Protein AF-A0A1T1CYW2-F1 (afdb_monomer_lite)

Sequence (147 aa):
MVIGEESRQITDDERTWSGPFQTAHAWAAGETTDTNPTGTGSATWRGIAEAASTADFQRLTGTANLTIADLSQPRLTAAIHLDKIDGSTAELRWPDISLSNGSFSQGSAGDHHIHGRFHGQDHSEAWGIFHTNAYMGAFGAKRQPQQ

Foldseek 3Di:
DPPPQPWAWEDDPNDIDTDSDDDDDADDDDDFPLAAQADAAKWKWKDKKWKAWNVRRYIWIFMWIWMFGGRHQGFIKIWTWTQDPVRDIDIAIDGRWDDGRQKTWDDDALAWIWIWGFDDPSSQKIWTWTHHVTITIIDITGIDDDD

Organism: NCBI:txid1943582

Structure (mmCIF, N/CA/C/O backbone):
data_AF-A0A1T1CYW2-F1
#
_entry.id   AF-A0A1T1CYW2-F1
#
loop_
_atom_site.group_PDB
_atom_site.id
_atom_site.type_symbol
_atom_site.label_atom_id
_atom_site.label_alt_id
_atom_site.label_comp_id
_atom_site.label_asym_id
_atom_site.label_entity_id
_atom_site.label_seq_id
_atom_site.pdbx_PDB_ins_code
_atom_site.Cartn_x
_atom_site.Cartn_y
_atom_site.Cartn_z
_atom_site.occupancy
_atom_site.B_iso_or_equiv
_atom_site.auth_seq_id
_atom_site.auth_comp_id
_atom_site.auth_asym_id
_atom_site.auth_atom_id
_atom_site.pdbx_PDB_model_num
ATOM 1 N N . MET A 1 1 ? 12.544 -21.879 -32.360 1.00 39.75 1 MET A N 1
ATOM 2 C CA . MET A 1 1 ? 12.516 -20.43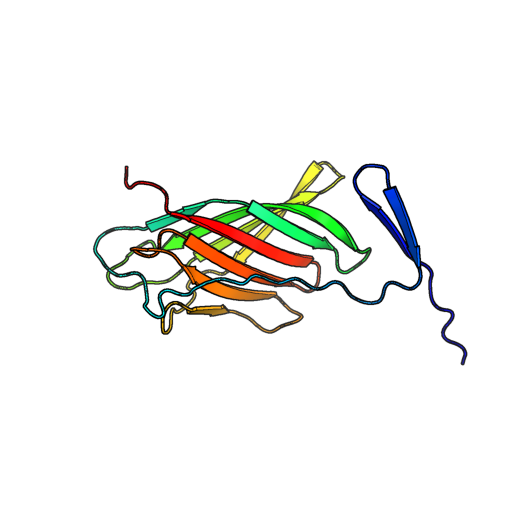0 -32.091 1.00 39.75 1 MET A CA 1
ATOM 3 C C . MET A 1 1 ? 13.210 -20.240 -30.758 1.00 39.75 1 MET A C 1
ATOM 5 O O . MET A 1 1 ? 12.654 -20.640 -29.747 1.00 39.75 1 MET A O 1
ATOM 9 N N . VAL A 1 2 ? 14.473 -19.814 -30.767 1.00 39.53 2 VAL A N 1
ATOM 10 C CA . VAL A 1 2 ? 15.189 -19.502 -29.524 1.00 39.53 2 VAL A CA 1
ATOM 11 C C . VAL A 1 2 ? 14.696 -18.121 -29.124 1.00 39.53 2 VAL A C 1
ATOM 13 O O . VAL A 1 2 ? 14.942 -17.161 -29.849 1.00 39.53 2 VAL A O 1
ATOM 16 N N . ILE A 1 3 ? 13.914 -18.040 -28.052 1.00 51.22 3 ILE A N 1
ATOM 17 C CA . ILE A 1 3 ? 13.604 -16.755 -27.43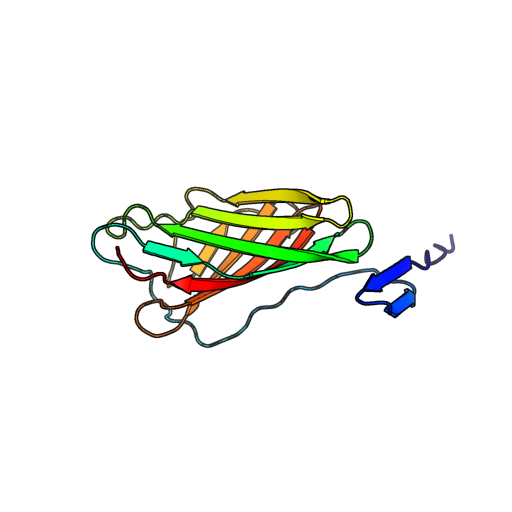2 1.00 51.22 3 ILE A CA 1
ATOM 18 C C . ILE A 1 3 ? 14.940 -16.307 -26.846 1.00 51.22 3 ILE A C 1
ATOM 20 O O . ILE A 1 3 ? 15.419 -16.913 -25.891 1.00 51.22 3 ILE A O 1
ATOM 24 N N . GLY A 1 4 ? 15.615 -15.365 -27.504 1.00 52.03 4 GLY A N 1
ATOM 25 C CA . GLY A 1 4 ? 16.805 -14.754 -26.928 1.00 52.03 4 GLY A CA 1
ATOM 26 C C . GLY A 1 4 ? 16.383 -14.127 -25.609 1.00 52.03 4 GLY A C 1
ATOM 27 O O . GLY A 1 4 ? 15.466 -13.310 -25.598 1.00 52.03 4 GLY A O 1
ATOM 28 N N . GLU A 1 5 ? 16.972 -14.566 -24.501 1.00 58.78 5 GLU A N 1
ATOM 29 C CA . GLU A 1 5 ? 16.722 -13.939 -23.212 1.00 58.78 5 GLU A CA 1
ATOM 30 C C . GLU A 1 5 ? 17.210 -12.490 -23.299 1.00 58.78 5 GLU A C 1
ATOM 32 O O . GLU A 1 5 ? 18.412 -12.230 -23.367 1.00 58.78 5 GLU A O 1
ATOM 37 N N . GLU A 1 6 ? 16.277 -11.540 -23.370 1.00 66.62 6 GLU A N 1
ATOM 38 C CA . GLU A 1 6 ? 16.619 -10.124 -23.322 1.00 66.62 6 GLU A CA 1
ATOM 39 C C . GLU A 1 6 ? 17.215 -9.830 -21.944 1.00 66.62 6 GLU A C 1
ATOM 41 O O . GLU A 1 6 ? 16.527 -9.835 -20.922 1.00 66.62 6 GLU A O 1
ATOM 46 N N . SER A 1 7 ? 18.530 -9.616 -21.916 1.00 73.00 7 SER A N 1
ATOM 47 C CA . SER A 1 7 ? 19.227 -9.155 -20.723 1.00 73.00 7 SER A CA 1
ATOM 48 C C . SER A 1 7 ? 18.712 -7.765 -20.364 1.00 73.00 7 SER A C 1
ATOM 50 O O . SER A 1 7 ? 18.838 -6.828 -21.150 1.00 73.00 7 SER A O 1
ATOM 52 N N . ARG A 1 8 ? 18.172 -7.621 -19.156 1.00 77.69 8 ARG A N 1
ATOM 53 C CA . ARG A 1 8 ? 17.708 -6.346 -18.603 1.00 77.69 8 ARG A CA 1
ATOM 54 C C . ARG A 1 8 ? 18.767 -5.773 -17.678 1.00 77.69 8 ARG A C 1
ATOM 56 O O . ARG A 1 8 ? 19.471 -6.528 -17.007 1.00 77.69 8 ARG A O 1
ATOM 63 N N . GLN A 1 9 ? 18.863 -4.449 -17.641 1.00 80.94 9 GLN A N 1
ATOM 64 C CA . GLN A 1 9 ? 19.698 -3.736 -16.682 1.00 80.94 9 GLN A CA 1
ATOM 65 C C . GLN A 1 9 ? 18.809 -3.047 -15.656 1.00 80.94 9 GLN A C 1
ATOM 67 O O . GLN A 1 9 ? 17.934 -2.271 -16.021 1.00 80.94 9 GLN A O 1
ATOM 72 N N . ILE A 1 10 ? 19.048 -3.341 -14.384 1.00 79.94 10 ILE A N 1
ATOM 73 C CA . ILE A 1 10 ? 18.390 -2.688 -13.254 1.00 79.94 10 ILE A CA 1
ATOM 74 C C . ILE A 1 10 ? 19.472 -1.896 -12.540 1.00 79.94 10 ILE A C 1
ATOM 76 O O . ILE A 1 10 ? 20.490 -2.484 -12.180 1.00 79.94 10 ILE A O 1
ATOM 80 N N . THR A 1 11 ? 19.265 -0.599 -12.337 1.00 77.81 11 THR A N 1
ATOM 81 C CA . THR A 1 11 ? 20.172 0.244 -11.551 1.00 77.81 11 THR A CA 1
ATOM 82 C C . THR A 1 11 ? 19.437 0.744 -10.314 1.00 77.81 11 THR A C 1
ATOM 84 O O . THR A 1 11 ? 18.386 1.366 -10.447 1.00 77.81 11 THR A O 1
ATOM 87 N N . ASP A 1 12 ? 19.991 0.479 -9.133 1.00 76.50 12 ASP A N 1
ATOM 88 C CA . ASP A 1 12 ? 19.526 0.999 -7.839 1.00 76.50 12 ASP A CA 1
ATOM 89 C C . ASP A 1 12 ? 20.748 1.404 -7.008 1.00 76.50 12 ASP A C 1
ATOM 91 O O . ASP A 1 12 ? 21.719 0.647 -6.987 1.00 76.50 12 ASP A O 1
ATOM 95 N N . ASP A 1 13 ? 20.725 2.581 -6.375 1.00 75.25 13 ASP A N 1
ATOM 96 C CA . ASP A 1 13 ? 21.831 3.139 -5.569 1.00 75.25 13 ASP A CA 1
ATOM 97 C C . ASP A 1 13 ? 23.234 2.823 -6.137 1.00 75.25 13 ASP A C 1
ATOM 99 O O . ASP A 1 13 ? 24.064 2.160 -5.515 1.00 75.25 13 ASP A O 1
ATOM 103 N N . GLU A 1 14 ? 23.483 3.266 -7.377 1.00 78.75 14 GLU A N 1
ATOM 104 C CA . GLU A 1 14 ? 24.758 3.114 -8.112 1.00 78.75 14 GLU A CA 1
ATOM 105 C C . GLU A 1 14 ? 25.155 1.674 -8.486 1.00 78.75 14 GLU A C 1
ATOM 107 O O . GLU A 1 14 ? 26.181 1.451 -9.135 1.00 78.75 14 GLU A O 1
ATOM 112 N N . ARG A 1 15 ? 24.337 0.676 -8.144 1.00 81.12 15 ARG A N 1
ATOM 113 C CA . ARG A 1 15 ? 24.572 -0.722 -8.494 1.00 81.12 15 ARG A CA 1
ATOM 114 C C . ARG A 1 15 ? 23.725 -1.129 -9.687 1.00 81.12 15 ARG A C 1
ATOM 116 O O . ARG A 1 15 ? 22.502 -1.121 -9.624 1.00 81.12 15 ARG A O 1
ATOM 123 N N . THR A 1 16 ? 24.387 -1.563 -10.757 1.00 83.25 16 THR A N 1
ATOM 124 C CA . THR A 1 16 ? 23.716 -2.160 -11.916 1.00 83.25 16 THR A CA 1
ATOM 125 C C . THR A 1 16 ? 23.773 -3.681 -11.842 1.00 83.25 16 THR A C 1
ATOM 127 O O . THR A 1 16 ? 24.853 -4.274 -11.802 1.00 83.25 16 THR A O 1
ATOM 130 N N . TRP A 1 17 ? 22.613 -4.328 -11.880 1.00 81.38 17 TRP A N 1
ATOM 131 C CA . TRP A 1 17 ? 22.503 -5.756 -12.162 1.00 81.38 17 TRP A CA 1
ATOM 132 C C . TRP A 1 17 ? 22.125 -5.959 -13.623 1.00 81.38 17 TRP A C 1
ATOM 134 O O . TRP A 1 17 ? 21.298 -5.234 -14.166 1.00 81.38 17 TRP A O 1
ATOM 144 N N . SER A 1 18 ? 22.733 -6.952 -14.267 1.00 82.38 18 SER A N 1
ATOM 145 C CA . SER A 1 18 ? 22.402 -7.360 -15.634 1.00 82.38 18 SER A CA 1
ATOM 146 C C . SER A 1 18 ? 22.047 -8.838 -15.639 1.00 82.38 18 SER A C 1
ATOM 148 O O . SER A 1 18 ? 22.794 -9.648 -15.090 1.00 82.38 18 SER A O 1
ATOM 1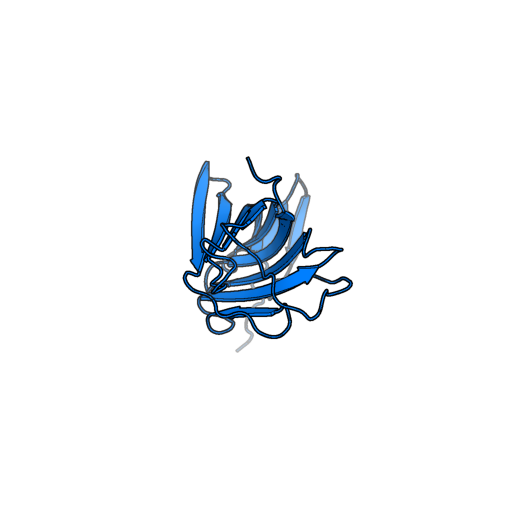50 N N . GLY A 1 19 ? 20.912 -9.192 -16.230 1.00 80.50 19 GLY A N 1
ATOM 151 C CA . GLY A 1 19 ? 20.482 -10.583 -16.307 1.00 80.50 19 GLY A CA 1
ATOM 152 C C . GLY A 1 19 ? 19.102 -10.758 -16.935 1.00 80.50 19 GLY A C 1
ATOM 153 O O . GLY A 1 19 ? 18.416 -9.772 -17.219 1.00 80.50 19 GLY A O 1
ATOM 154 N N . PRO A 1 20 ? 18.678 -12.013 -17.154 1.00 80.75 20 PRO A N 1
ATOM 155 C CA . PRO A 1 20 ? 17.362 -12.339 -17.688 1.00 80.75 20 PRO A CA 1
ATOM 156 C C . PRO A 1 20 ? 16.301 -12.222 -16.583 1.00 80.75 20 PRO A C 1
ATOM 158 O O . PRO A 1 20 ? 15.709 -13.209 -16.155 1.00 80.75 20 PRO A O 1
ATOM 161 N N . PHE A 1 21 ? 16.092 -11.016 -16.052 1.00 81.31 21 PHE A N 1
ATOM 162 C CA . PHE A 1 21 ? 15.061 -10.789 -15.041 1.00 81.31 21 PHE A CA 1
ATOM 163 C C . PHE A 1 21 ? 13.678 -10.963 -15.672 1.00 81.31 21 PHE A C 1
ATOM 165 O O . PHE A 1 21 ? 13.353 -10.314 -16.664 1.00 81.31 21 PHE A O 1
ATOM 172 N N . GLN A 1 22 ? 12.872 -11.856 -15.101 1.00 79.94 22 GLN A N 1
ATOM 173 C CA . GLN A 1 22 ? 11.546 -12.203 -15.629 1.00 79.94 22 GLN A CA 1
ATOM 174 C C . GLN A 1 22 ? 10.409 -11.796 -14.694 1.00 79.94 22 GLN A C 1
ATOM 176 O O . GLN A 1 22 ? 9.254 -11.777 -15.107 1.00 79.94 22 GLN A O 1
ATOM 181 N N . THR A 1 23 ? 10.716 -11.494 -13.434 1.00 80.69 23 THR A N 1
ATOM 182 C CA . THR A 1 23 ? 9.703 -11.283 -12.406 1.00 80.69 23 THR A CA 1
ATOM 183 C C . THR A 1 23 ? 10.233 -10.386 -11.294 1.00 80.69 23 THR A C 1
ATOM 185 O O . THR A 1 23 ? 11.414 -10.433 -10.949 1.00 80.69 23 THR A O 1
ATOM 188 N N . ALA A 1 24 ? 9.333 -9.597 -10.719 1.00 84.25 24 ALA A N 1
ATOM 189 C CA . ALA A 1 24 ? 9.508 -8.983 -9.413 1.00 84.25 24 ALA A CA 1
ATOM 190 C C . ALA A 1 24 ? 8.578 -9.702 -8.429 1.00 84.25 24 ALA A C 1
ATOM 192 O O . ALA A 1 24 ? 7.607 -10.334 -8.832 1.00 84.25 24 ALA A O 1
ATOM 193 N N . HIS A 1 25 ? 8.862 -9.632 -7.135 1.00 88.00 25 HIS A N 1
ATOM 194 C CA . HIS A 1 25 ? 7.973 -10.179 -6.115 1.00 88.00 25 HIS A CA 1
ATOM 195 C C . HIS A 1 25 ? 7.945 -9.240 -4.919 1.00 88.00 25 HIS A C 1
ATOM 197 O O . HIS A 1 25 ? 8.989 -8.780 -4.462 1.00 88.00 25 HIS A O 1
ATOM 203 N N . ALA A 1 26 ? 6.746 -8.984 -4.407 1.00 93.06 26 ALA A N 1
ATOM 204 C CA . ALA A 1 26 ? 6.534 -8.239 -3.179 1.00 93.06 26 ALA A CA 1
ATOM 205 C C . ALA A 1 26 ? 6.055 -9.184 -2.077 1.00 93.06 26 ALA A C 1
ATOM 207 O O . ALA A 1 26 ? 5.308 -10.130 -2.335 1.00 93.06 26 ALA A O 1
ATOM 208 N N . TRP A 1 27 ? 6.468 -8.912 -0.844 1.00 93.00 27 TRP A N 1
ATOM 209 C CA . TRP A 1 27 ? 6.016 -9.649 0.327 1.00 93.00 27 TRP A CA 1
ATOM 210 C C . TRP A 1 27 ? 5.904 -8.711 1.528 1.00 93.00 27 TRP A C 1
ATOM 212 O O . TRP A 1 27 ? 6.668 -7.759 1.668 1.00 93.00 27 TRP A O 1
ATOM 222 N N . ALA A 1 28 ? 4.938 -9.002 2.390 1.00 93.12 28 ALA A N 1
ATOM 223 C CA . ALA A 1 28 ? 4.768 -8.389 3.698 1.00 93.12 28 ALA A CA 1
ATOM 224 C C . ALA A 1 28 ? 4.338 -9.500 4.662 1.00 93.12 28 ALA A C 1
ATOM 226 O O . ALA A 1 28 ? 3.497 -10.329 4.311 1.00 93.12 28 ALA A O 1
ATOM 227 N N . ALA A 1 29 ? 4.937 -9.556 5.849 1.00 89.69 29 ALA A N 1
ATOM 228 C CA . ALA A 1 29 ? 4.681 -10.613 6.821 1.00 89.69 29 ALA A CA 1
ATOM 229 C C . ALA A 1 29 ? 4.768 -10.076 8.252 1.00 89.69 29 ALA A C 1
ATOM 231 O O . ALA A 1 29 ? 5.526 -9.151 8.530 1.00 89.69 29 ALA A O 1
ATOM 232 N N . GLY A 1 30 ? 4.000 -10.683 9.155 1.00 87.81 30 GLY A N 1
ATOM 233 C CA . GLY A 1 30 ? 3.958 -10.332 10.570 1.00 87.81 30 GLY A CA 1
ATOM 234 C C . GLY A 1 30 ? 2.714 -10.890 11.256 1.00 87.81 30 GLY A C 1
ATOM 235 O O . GLY A 1 30 ? 1.880 -11.535 10.618 1.00 87.81 30 GLY A O 1
ATOM 236 N N . GLU A 1 31 ? 2.589 -10.632 12.555 1.00 91.12 31 GLU A N 1
ATOM 237 C CA . GLU A 1 31 ? 1.449 -11.078 13.363 1.00 91.12 31 GLU A CA 1
ATOM 238 C C . GLU A 1 31 ? 0.212 -10.217 13.090 1.00 91.12 31 GLU A C 1
ATOM 240 O O . GLU A 1 31 ? 0.281 -8.986 13.103 1.00 91.12 31 GLU A O 1
ATOM 245 N N . THR A 1 32 ? -0.922 -10.854 12.807 1.00 93.06 32 THR A N 1
ATOM 246 C CA . THR A 1 32 ? -2.176 -10.189 12.432 1.00 93.06 32 THR A CA 1
ATOM 247 C C . THR A 1 32 ? -3.089 -10.008 13.639 1.00 93.06 32 THR A C 1
ATOM 249 O O . THR A 1 32 ? -3.053 -10.789 14.584 1.00 93.06 32 THR A O 1
ATOM 252 N N . THR A 1 33 ? -3.958 -8.994 13.604 1.00 93.56 33 THR A N 1
ATOM 253 C CA . THR A 1 33 ? -4.979 -8.804 14.655 1.00 93.56 33 THR A CA 1
ATOM 254 C C . THR A 1 33 ? -6.211 -9.695 14.488 1.00 93.56 33 THR A C 1
ATOM 256 O O . THR A 1 33 ? -7.039 -9.763 15.395 1.00 93.56 33 THR A O 1
ATOM 259 N N . ASP A 1 34 ? -6.387 -10.293 13.304 1.00 94.12 34 ASP A N 1
ATOM 260 C CA . ASP A 1 34 ? -7.526 -11.128 12.880 1.00 94.12 34 ASP A CA 1
ATOM 261 C C . ASP A 1 34 ? -8.927 -10.531 13.112 1.00 94.12 34 ASP A C 1
ATOM 263 O O . ASP A 1 34 ? -9.949 -11.207 13.007 1.00 94.12 34 ASP A O 1
ATOM 267 N N . THR A 1 35 ? -8.995 -9.224 13.352 1.00 97.06 35 THR A N 1
ATOM 268 C CA . THR A 1 35 ? -10.219 -8.478 13.647 1.00 97.06 35 THR A CA 1
ATOM 269 C C . THR A 1 35 ? -10.232 -7.179 12.856 1.00 97.06 35 THR A C 1
ATOM 271 O O . THR A 1 35 ? -9.184 -6.600 12.573 1.00 97.06 35 THR A O 1
ATOM 274 N N . ASN A 1 36 ? -11.417 -6.699 12.481 1.00 97.69 36 ASN A N 1
ATOM 275 C CA . ASN A 1 36 ? -11.542 -5.406 11.810 1.00 97.69 36 ASN A CA 1
ATOM 276 C C . ASN A 1 36 ? -11.365 -4.261 12.829 1.00 97.69 36 ASN A C 1
ATOM 278 O O . ASN A 1 36 ? -11.850 -4.391 13.956 1.00 97.69 36 ASN A O 1
ATOM 282 N N . PRO A 1 37 ? -10.752 -3.126 12.445 1.00 96.50 37 PRO A N 1
ATOM 283 C CA . PRO A 1 37 ? -10.843 -1.900 13.227 1.00 96.50 37 PRO A CA 1
ATOM 284 C C . PRO A 1 37 ? -12.314 -1.497 13.391 1.00 96.50 37 PRO A C 1
ATOM 286 O O . PRO A 1 37 ? -13.062 -1.459 12.414 1.00 96.50 37 PRO A O 1
ATOM 289 N N . THR A 1 38 ? -12.724 -1.201 14.622 1.00 95.25 38 THR A N 1
ATOM 290 C CA . THR A 1 38 ? -14.073 -0.724 14.964 1.00 95.25 38 THR A CA 1
ATOM 291 C C . THR A 1 38 ? -13.977 0.432 15.959 1.00 95.25 38 THR A C 1
ATOM 293 O O . THR A 1 38 ? -12.922 0.651 16.558 1.00 95.25 38 THR A O 1
ATOM 296 N N . GLY A 1 39 ? -15.048 1.210 16.114 1.00 93.19 39 GLY A N 1
ATOM 297 C CA . GLY A 1 39 ? -15.082 2.358 17.023 1.00 93.19 39 GLY A CA 1
ATOM 298 C C . GLY A 1 39 ? -15.954 3.495 16.501 1.00 93.19 39 GLY A C 1
ATOM 299 O O . GLY A 1 39 ? -16.846 3.280 15.684 1.00 93.19 39 GLY A O 1
ATOM 300 N N . THR A 1 40 ? -15.688 4.712 16.970 1.00 93.12 40 THR A N 1
ATOM 301 C CA . THR A 1 40 ? -16.341 5.945 16.510 1.00 93.12 40 THR A CA 1
ATOM 302 C C . THR A 1 40 ? -15.340 6.861 15.804 1.00 93.12 40 THR A C 1
ATOM 304 O O . THR A 1 40 ? -14.143 6.844 16.095 1.00 93.12 40 THR A O 1
ATOM 307 N N . GLY A 1 41 ? -15.830 7.675 14.866 1.00 95.44 41 GLY A N 1
ATOM 308 C CA . GLY A 1 41 ? -15.000 8.604 14.097 1.00 95.44 41 GLY A CA 1
ATOM 309 C C . GLY A 1 41 ? -14.175 7.911 13.011 1.00 95.44 41 GLY A C 1
ATOM 310 O O . GLY A 1 41 ? -14.565 6.866 12.495 1.00 95.44 41 GLY A O 1
ATOM 311 N N . SER A 1 42 ? -13.036 8.507 12.661 1.00 97.06 42 SER A N 1
ATOM 312 C CA . SER A 1 42 ? -12.156 8.035 11.591 1.00 97.06 42 SER A CA 1
ATOM 313 C C . SER A 1 42 ? -10.821 7.505 12.122 1.00 97.06 42 SER A C 1
ATOM 315 O O . SER A 1 42 ? -10.397 7.803 13.244 1.00 97.06 42 SER A O 1
ATOM 317 N N . ALA A 1 43 ? -10.136 6.721 11.292 1.00 97.75 43 ALA A N 1
ATOM 318 C CA . ALA A 1 43 ? -8.760 6.289 11.508 1.00 97.75 43 ALA A CA 1
ATOM 319 C C . ALA A 1 43 ? -7.945 6.452 10.225 1.00 97.75 43 ALA A C 1
ATOM 321 O O . ALA A 1 43 ? -8.437 6.205 9.125 1.00 97.75 43 ALA A O 1
ATOM 322 N N . THR A 1 44 ? -6.685 6.857 10.372 1.00 98.31 44 THR A N 1
ATOM 323 C CA . THR A 1 44 ? -5.733 6.951 9.263 1.00 98.31 44 THR A CA 1
ATOM 324 C C . THR A 1 44 ? -4.428 6.273 9.645 1.00 98.31 44 THR A C 1
ATOM 326 O O . THR A 1 44 ? -3.934 6.471 10.753 1.00 98.31 44 THR A O 1
ATOM 329 N N . TRP A 1 45 ? -3.848 5.521 8.716 1.00 98.62 45 TRP A N 1
ATOM 330 C CA . TRP A 1 45 ? -2.494 4.997 8.789 1.00 98.62 45 TRP A CA 1
ATOM 331 C C . TRP A 1 45 ? -1.643 5.654 7.708 1.00 98.62 45 TRP A C 1
ATOM 333 O O . TRP A 1 45 ? -2.097 5.825 6.576 1.00 98.62 45 TRP A O 1
ATOM 343 N N . ARG A 1 46 ? -0.407 6.014 8.061 1.00 98.69 46 ARG A N 1
ATOM 344 C CA . ARG A 1 46 ? 0.580 6.576 7.134 1.00 98.69 46 ARG A CA 1
ATOM 345 C C . ARG A 1 46 ? 1.900 5.838 7.244 1.00 98.69 46 ARG A C 1
ATOM 347 O O . ARG A 1 46 ? 2.309 5.461 8.343 1.00 98.69 46 ARG A O 1
ATOM 354 N N . GLY A 1 47 ? 2.569 5.651 6.119 1.00 98.38 47 GLY A N 1
ATOM 355 C CA . GLY A 1 47 ? 3.912 5.094 6.090 1.00 98.38 47 GLY A CA 1
ATOM 356 C C . GLY A 1 47 ? 4.476 5.027 4.685 1.00 98.38 47 GLY A C 1
ATOM 357 O O . GLY A 1 47 ? 4.217 5.916 3.874 1.00 98.38 47 GLY A O 1
ATOM 358 N N . ILE A 1 48 ? 5.261 3.988 4.427 1.00 98.19 48 ILE A N 1
ATOM 359 C CA . ILE A 1 48 ? 6.076 3.850 3.223 1.00 98.19 48 ILE A CA 1
ATOM 360 C C . ILE A 1 48 ? 5.499 2.811 2.267 1.00 98.19 48 ILE A C 1
ATOM 362 O O . ILE A 1 48 ? 4.813 1.871 2.679 1.00 98.19 48 ILE A O 1
ATOM 366 N N . ALA A 1 49 ? 5.829 2.972 0.993 1.00 98.50 49 ALA A N 1
ATOM 367 C CA . ALA A 1 49 ? 5.654 1.970 -0.041 1.00 98.50 49 ALA A CA 1
ATOM 368 C C . ALA A 1 49 ? 6.976 1.779 -0.791 1.00 98.50 49 ALA A C 1
ATOM 370 O O . ALA A 1 49 ? 7.692 2.746 -1.047 1.00 98.50 49 ALA A O 1
ATOM 371 N N . GLU A 1 50 ? 7.276 0.538 -1.158 1.00 97.25 50 GLU A N 1
ATOM 372 C CA . GLU A 1 50 ? 8.373 0.191 -2.060 1.00 97.25 50 GLU A CA 1
ATOM 373 C C . GLU A 1 50 ? 7.836 -0.685 -3.184 1.00 97.25 50 GLU A C 1
ATOM 375 O O . GLU A 1 50 ? 7.022 -1.579 -2.951 1.00 97.25 50 GLU A O 1
ATOM 380 N N . ALA A 1 51 ? 8.285 -0.433 -4.408 1.00 96.00 51 ALA A N 1
ATOM 381 C CA . ALA A 1 51 ? 7.799 -1.122 -5.590 1.00 96.00 51 ALA A CA 1
ATOM 382 C C . ALA A 1 51 ? 8.887 -1.319 -6.638 1.00 96.00 51 ALA A C 1
ATOM 384 O O . ALA A 1 51 ? 9.921 -0.657 -6.624 1.00 96.00 51 ALA A O 1
ATOM 385 N N . ALA A 1 52 ? 8.595 -2.195 -7.588 1.00 93.44 52 ALA A N 1
ATOM 386 C CA . ALA A 1 52 ? 9.267 -2.266 -8.869 1.00 93.44 52 ALA A CA 1
ATOM 387 C C . ALA A 1 52 ? 8.265 -1.959 -9.989 1.00 93.44 52 ALA A C 1
ATOM 389 O O . ALA A 1 52 ? 7.116 -2.410 -9.949 1.00 93.44 52 ALA A O 1
ATOM 390 N N . SER A 1 53 ? 8.711 -1.219 -11.001 1.00 91.69 53 SER A N 1
ATOM 391 C CA . SER A 1 53 ? 8.023 -1.126 -12.288 1.00 91.69 53 SER A CA 1
ATOM 392 C C . SER A 1 53 ? 8.037 -2.493 -12.973 1.00 91.69 53 SER A C 1
ATOM 394 O O . SER A 1 53 ? 9.060 -3.170 -13.017 1.00 91.69 53 SER A O 1
ATOM 396 N N . THR A 1 54 ? 6.908 -2.933 -13.516 1.00 88.75 54 THR A N 1
ATOM 397 C CA . THR A 1 54 ? 6.810 -4.226 -14.216 1.00 88.75 54 THR A CA 1
ATOM 398 C C . THR A 1 54 ? 7.467 -4.193 -15.597 1.00 88.75 54 THR A C 1
ATOM 400 O O . THR A 1 54 ? 7.816 -5.241 -16.140 1.00 88.75 54 THR A O 1
ATOM 403 N N . ALA A 1 55 ? 7.644 -2.999 -16.174 1.00 87.19 55 ALA A N 1
ATOM 404 C CA . ALA A 1 55 ? 8.171 -2.824 -17.523 1.00 87.19 55 ALA A CA 1
ATOM 405 C C . ALA A 1 55 ? 9.692 -2.991 -17.583 1.00 87.19 55 ALA A C 1
ATOM 407 O O . ALA A 1 55 ? 10.204 -3.564 -18.544 1.00 87.19 55 ALA A O 1
ATOM 408 N N . ASP A 1 56 ? 10.405 -2.507 -16.568 1.00 85.62 56 ASP A N 1
ATOM 409 C CA . ASP A 1 56 ? 11.868 -2.393 -16.541 1.00 85.62 56 ASP A CA 1
ATOM 410 C C . ASP A 1 56 ? 12.494 -2.751 -15.182 1.00 85.62 56 ASP A C 1
ATOM 412 O O . ASP A 1 56 ? 13.716 -2.734 -15.055 1.00 85.62 56 ASP A O 1
ATOM 416 N N . PHE A 1 57 ? 11.684 -3.130 -14.188 1.00 87.88 57 PHE A N 1
ATOM 417 C CA . PHE A 1 57 ? 12.116 -3.449 -12.822 1.00 87.88 57 PHE A CA 1
ATOM 418 C C . PHE A 1 57 ? 12.830 -2.304 -12.104 1.00 87.88 57 PHE A C 1
ATOM 420 O O . PHE A 1 57 ? 13.537 -2.531 -11.121 1.00 87.88 57 PHE A O 1
ATOM 427 N N . GLN A 1 58 ? 12.610 -1.067 -12.550 1.00 87.56 58 GLN A N 1
ATOM 428 C CA . GLN A 1 58 ? 13.056 0.109 -11.825 1.00 87.56 58 GLN A CA 1
ATOM 429 C C . GLN A 1 58 ? 12.438 0.113 -10.423 1.00 87.56 58 GLN A C 1
ATOM 431 O O . GLN A 1 58 ? 11.219 -0.008 -10.287 1.00 87.56 58 GLN A O 1
ATOM 436 N N . ARG A 1 59 ? 13.269 0.274 -9.389 1.00 90.62 59 ARG A N 1
ATOM 437 C CA . ARG A 1 59 ? 12.805 0.439 -8.009 1.00 90.62 59 ARG A CA 1
ATOM 438 C C . ARG A 1 59 ? 12.172 1.818 -7.826 1.00 90.62 59 ARG A C 1
ATOM 440 O O . ARG A 1 59 ? 12.699 2.819 -8.306 1.00 90.62 59 ARG A O 1
ATOM 447 N N . LEU A 1 60 ? 11.053 1.859 -7.112 1.00 94.19 60 LEU A N 1
ATOM 448 C CA . LEU A 1 60 ? 10.364 3.074 -6.696 1.00 94.19 60 LEU A CA 1
ATOM 449 C C . LEU A 1 60 ? 10.120 3.025 -5.192 1.00 94.19 60 LEU A C 1
ATOM 451 O O . LEU A 1 60 ? 9.818 1.969 -4.631 1.00 94.19 60 LEU A O 1
ATOM 455 N N . THR A 1 61 ? 10.201 4.181 -4.552 1.00 96.38 61 THR A N 1
ATOM 456 C CA . THR A 1 61 ? 9.812 4.380 -3.156 1.00 96.38 61 THR A CA 1
ATOM 457 C C . THR A 1 61 ? 8.684 5.396 -3.097 1.00 96.38 61 THR A C 1
ATOM 459 O O . THR A 1 61 ? 8.409 6.099 -4.068 1.00 96.38 61 THR A O 1
ATOM 462 N N . GLY A 1 62 ? 7.977 5.456 -1.978 1.00 97.69 62 GLY A N 1
ATOM 463 C CA . GLY A 1 62 ? 6.983 6.493 -1.773 1.00 97.69 62 GLY A CA 1
ATOM 464 C C . GLY A 1 62 ? 6.153 6.275 -0.522 1.00 97.69 62 GLY A C 1
ATOM 465 O O . GLY A 1 62 ? 6.634 5.723 0.470 1.00 97.69 62 GLY A O 1
ATOM 466 N N . THR A 1 63 ? 4.902 6.730 -0.545 1.00 98.56 63 THR A N 1
ATOM 467 C CA . THR A 1 63 ? 4.044 6.780 0.645 1.00 98.56 63 THR A CA 1
ATOM 468 C C . THR A 1 63 ? 2.817 5.891 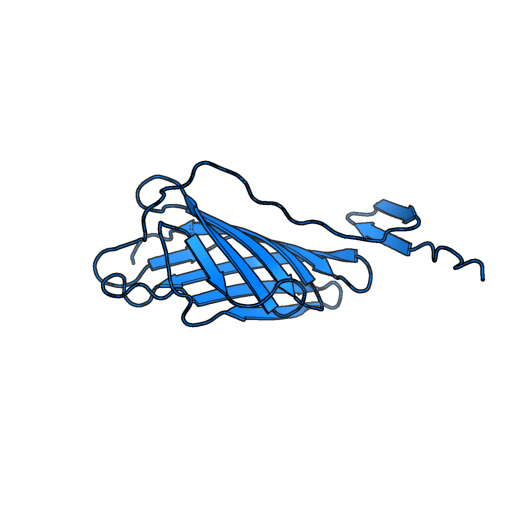0.526 1.00 98.56 63 THR A C 1
ATOM 470 O O . THR A 1 63 ? 2.247 5.716 -0.549 1.00 98.56 63 THR A O 1
ATOM 473 N N . ALA A 1 64 ? 2.383 5.372 1.671 1.00 98.75 64 ALA A N 1
ATOM 474 C CA . ALA A 1 64 ? 1.135 4.644 1.824 1.00 98.75 64 ALA A CA 1
ATOM 475 C C . ALA A 1 64 ? 0.210 5.384 2.790 1.00 98.75 64 ALA A C 1
ATOM 477 O O . ALA A 1 64 ? 0.596 5.687 3.921 1.00 98.75 64 ALA A O 1
ATOM 478 N N . ASN A 1 65 ? -1.015 5.656 2.346 1.00 98.69 65 ASN A N 1
ATOM 479 C CA . ASN A 1 65 ? -2.062 6.303 3.124 1.00 98.69 65 ASN A CA 1
ATOM 480 C C . ASN A 1 65 ? -3.310 5.422 3.122 1.00 98.69 65 ASN A C 1
ATOM 482 O O . ASN A 1 65 ? -3.910 5.169 2.079 1.00 98.69 65 ASN A O 1
ATOM 486 N N . LEU A 1 66 ? -3.697 4.947 4.299 1.00 98.75 66 LEU A N 1
ATOM 487 C CA . LEU A 1 66 ? -4.871 4.108 4.499 1.00 98.75 66 LEU A CA 1
ATOM 488 C C . LEU A 1 66 ? -5.842 4.861 5.399 1.00 98.75 66 LEU A C 1
ATOM 490 O O . LEU A 1 66 ? -5.445 5.334 6.460 1.00 98.75 66 LEU A O 1
ATOM 494 N N . THR A 1 67 ? -7.106 4.968 5.010 1.00 98.56 67 THR A N 1
ATOM 495 C CA . THR A 1 67 ? -8.101 5.739 5.763 1.00 98.56 67 THR A CA 1
ATOM 496 C C . THR A 1 67 ? -9.416 4.990 5.861 1.00 98.56 67 THR A C 1
ATOM 498 O O . THR A 1 67 ? -9.947 4.511 4.863 1.00 98.56 67 THR A O 1
ATOM 501 N N . ILE A 1 68 ? -9.970 4.948 7.069 1.00 98.50 68 ILE A N 1
ATOM 502 C CA . ILE A 1 68 ? -11.357 4.581 7.337 1.00 98.50 68 ILE A CA 1
ATOM 503 C C . ILE A 1 68 ? -12.054 5.846 7.829 1.00 98.50 68 ILE A C 1
ATOM 505 O O . ILE A 1 68 ? -11.693 6.381 8.876 1.00 98.50 68 ILE A O 1
ATOM 509 N N . ALA A 1 69 ? -13.023 6.343 7.061 1.00 97.75 69 ALA A N 1
ATOM 510 C CA . ALA A 1 69 ? -13.737 7.577 7.391 1.00 97.75 69 ALA A CA 1
ATOM 511 C C . ALA A 1 69 ? -14.735 7.397 8.547 1.00 97.75 69 ALA A C 1
ATOM 513 O O . ALA A 1 69 ? -14.946 8.331 9.316 1.00 97.75 69 ALA A O 1
ATOM 514 N N . ASP A 1 70 ? -15.309 6.199 8.676 1.00 97.12 70 ASP A N 1
ATOM 515 C CA . ASP A 1 70 ? -16.268 5.843 9.718 1.00 97.12 70 ASP A CA 1
ATOM 516 C C . ASP A 1 70 ? -15.965 4.439 10.263 1.00 97.12 70 ASP A C 1
ATOM 518 O O . ASP A 1 70 ? -16.174 3.429 9.592 1.00 97.12 70 ASP A O 1
ATOM 522 N N . LEU A 1 71 ? -15.446 4.374 11.488 1.00 97.25 71 LEU A N 1
ATOM 523 C CA . LEU A 1 71 ? -15.129 3.129 12.191 1.00 97.25 71 LEU A CA 1
ATOM 524 C C . LEU A 1 71 ? -16.372 2.351 12.655 1.00 97.25 71 LEU A C 1
ATOM 526 O O . LEU A 1 71 ? -16.238 1.186 13.035 1.00 97.25 71 LEU A O 1
ATOM 530 N N . SER A 1 72 ? -17.568 2.949 12.614 1.00 97.12 72 SER A N 1
ATOM 531 C CA . SER A 1 72 ? -18.821 2.240 12.900 1.00 97.12 72 SER A CA 1
ATOM 532 C C . SER A 1 72 ? -19.290 1.394 11.710 1.00 97.12 72 SER A C 1
ATOM 534 O O . SER A 1 72 ? -19.992 0.398 11.887 1.00 97.12 72 SER A O 1
ATOM 536 N N . GLN A 1 73 ? -18.848 1.751 10.500 1.00 95.62 73 GLN A N 1
ATOM 537 C CA . GLN A 1 73 ? -19.101 1.039 9.248 1.00 95.62 73 GLN A CA 1
ATOM 538 C C . GLN A 1 73 ? -17.816 0.995 8.407 1.00 95.62 73 GLN A C 1
ATOM 540 O O . GLN A 1 73 ? -17.719 1.656 7.369 1.00 95.62 73 GLN A O 1
ATOM 545 N N . PRO A 1 74 ? -16.796 0.236 8.843 1.00 96.75 74 PRO A N 1
ATOM 546 C CA . PRO A 1 74 ? -15.448 0.395 8.326 1.00 96.75 74 PRO A CA 1
ATOM 547 C C . PRO A 1 74 ? -15.346 0.025 6.841 1.00 96.75 74 PRO A C 1
ATOM 549 O O . PRO A 1 74 ? -15.473 -1.136 6.440 1.00 96.75 74 PRO A O 1
ATOM 552 N N . ARG A 1 75 ? -15.064 1.046 6.028 1.00 98.00 75 ARG A N 1
ATOM 553 C CA . ARG A 1 75 ? -14.660 0.955 4.621 1.00 98.00 75 ARG A CA 1
ATOM 554 C C . ARG A 1 75 ? -13.299 1.611 4.469 1.00 98.00 75 ARG A C 1
ATOM 556 O O . ARG A 1 75 ? -13.122 2.766 4.856 1.00 98.00 75 ARG A O 1
ATOM 563 N N . LEU A 1 76 ? -12.339 0.863 3.941 1.00 98.62 76 LEU A N 1
ATOM 564 C CA . LEU A 1 76 ? -10.973 1.340 3.780 1.00 98.62 76 LEU A CA 1
ATOM 565 C C . LEU A 1 76 ? -10.803 2.002 2.410 1.00 98.62 76 LEU A C 1
ATOM 567 O O . LEU A 1 76 ? -11.147 1.430 1.384 1.00 98.62 76 LEU A O 1
ATOM 571 N N . THR A 1 77 ? -10.211 3.189 2.392 1.00 98.75 77 THR A N 1
ATOM 572 C CA . THR A 1 77 ? -9.552 3.741 1.208 1.00 98.75 77 THR A CA 1
ATOM 573 C C . THR A 1 77 ? -8.051 3.552 1.366 1.00 98.75 77 THR A C 1
ATOM 575 O O . THR A 1 77 ? -7.487 4.022 2.351 1.00 98.75 77 THR A O 1
ATOM 578 N N . ALA A 1 78 ? -7.403 2.907 0.400 1.00 98.75 78 ALA A N 1
ATOM 579 C CA . ALA A 1 78 ? -5.948 2.840 0.318 1.00 98.75 78 ALA A CA 1
ATOM 580 C C . ALA A 1 78 ? -5.445 3.703 -0.844 1.00 98.75 78 ALA A C 1
ATOM 582 O O . ALA A 1 78 ? -5.990 3.648 -1.948 1.00 98.75 78 ALA A O 1
ATOM 583 N N . ALA A 1 79 ? -4.411 4.497 -0.591 1.00 98.62 79 ALA A N 1
ATOM 584 C CA . ALA A 1 79 ? -3.715 5.304 -1.578 1.00 98.62 79 ALA A CA 1
ATOM 585 C C . ALA A 1 79 ? -2.205 5.075 -1.458 1.00 98.62 79 ALA A C 1
ATOM 587 O O . ALA A 1 79 ? -1.644 5.184 -0.365 1.00 98.62 79 ALA A O 1
ATOM 588 N N . ILE A 1 80 ? -1.564 4.757 -2.578 1.00 98.69 80 ILE A N 1
ATOM 589 C CA . ILE A 1 80 ? -0.116 4.599 -2.695 1.00 98.69 80 ILE A CA 1
ATOM 590 C C . ILE A 1 80 ? 0.391 5.661 -3.665 1.00 98.69 80 ILE A C 1
ATOM 592 O O . ILE A 1 80 ? -0.118 5.769 -4.780 1.00 98.69 80 ILE A O 1
ATOM 596 N N . HIS A 1 81 ? 1.388 6.429 -3.246 1.00 98.44 81 HIS A N 1
ATOM 597 C CA . HIS A 1 81 ? 2.110 7.360 -4.109 1.00 98.44 81 HIS A CA 1
ATOM 598 C C . HIS A 1 81 ? 3.530 6.839 -4.288 1.00 98.44 81 HIS A C 1
ATOM 600 O O . HIS A 1 81 ? 4.168 6.530 -3.286 1.00 98.44 81 HIS A O 1
ATOM 606 N N . LEU A 1 82 ? 4.003 6.727 -5.527 1.00 98.25 82 LEU A N 1
ATOM 607 C CA . LEU A 1 82 ? 5.353 6.266 -5.858 1.00 98.25 82 LEU A CA 1
ATOM 608 C C . LEU A 1 82 ? 6.116 7.361 -6.593 1.00 98.25 82 LEU A C 1
ATOM 610 O O . LEU A 1 82 ? 5.642 7.859 -7.616 1.00 98.25 82 LEU A O 1
ATOM 614 N N . ASP A 1 83 ? 7.303 7.679 -6.101 1.00 96.31 83 ASP A N 1
ATOM 615 C CA . ASP A 1 83 ? 8.202 8.661 -6.686 1.00 96.31 83 ASP A CA 1
ATOM 616 C C . ASP A 1 83 ? 9.005 8.012 -7.817 1.00 96.31 83 ASP A C 1
ATOM 618 O O . ASP A 1 83 ? 9.631 6.960 -7.650 1.00 96.31 83 ASP A O 1
ATOM 622 N N . LYS A 1 84 ? 8.964 8.626 -9.002 1.00 91.62 84 LYS A N 1
ATOM 623 C CA . LYS A 1 84 ? 9.705 8.170 -10.180 1.00 91.62 84 LYS A CA 1
ATOM 624 C C . LYS A 1 84 ? 11.000 8.956 -10.346 1.00 91.62 84 LYS A C 1
ATOM 626 O O . LYS A 1 84 ? 11.109 10.110 -9.942 1.00 91.62 84 LYS A O 1
ATOM 631 N N . ILE A 1 85 ? 11.963 8.354 -11.046 1.00 85.69 85 ILE A N 1
ATOM 632 C CA . ILE A 1 85 ? 13.252 8.997 -11.371 1.00 85.69 85 ILE A CA 1
ATOM 633 C C . ILE A 1 85 ? 13.077 10.276 -12.207 1.00 85.69 85 ILE A C 1
ATOM 635 O O . ILE A 1 85 ? 13.893 11.187 -12.101 1.00 85.69 85 ILE A O 1
ATOM 639 N N . ASP A 1 86 ? 12.014 10.379 -13.010 1.00 87.94 86 ASP A N 1
ATOM 640 C CA . ASP A 1 86 ? 11.719 11.584 -13.797 1.00 87.94 86 ASP A CA 1
ATOM 641 C C . ASP A 1 86 ? 11.152 12.752 -12.961 1.00 87.94 86 ASP A C 1
ATOM 643 O O . ASP A 1 86 ? 10.863 13.818 -13.506 1.00 87.94 86 ASP A O 1
ATOM 647 N N . GLY A 1 87 ? 10.999 12.566 -11.644 1.00 90.44 87 GLY A N 1
ATOM 648 C CA . GLY A 1 87 ? 10.444 13.548 -10.715 1.00 90.44 87 GLY A CA 1
ATOM 649 C C . GLY A 1 87 ? 8.915 13.582 -10.671 1.00 90.44 87 GLY A C 1
ATOM 650 O O . GLY A 1 87 ? 8.356 14.380 -9.920 1.00 90.44 87 GLY A O 1
ATOM 651 N N . SER A 1 88 ? 8.224 12.746 -11.453 1.00 95.00 88 SER A N 1
ATOM 652 C CA . SER A 1 88 ? 6.771 12.582 -11.362 1.00 95.00 88 SER A CA 1
ATOM 653 C C . SER A 1 88 ? 6.372 11.572 -10.281 1.00 95.00 88 SER A C 1
ATOM 655 O O . SER A 1 88 ? 7.170 10.739 -9.848 1.00 95.00 88 SER A O 1
ATOM 657 N N . THR A 1 89 ? 5.102 11.617 -9.875 1.00 96.25 89 THR A N 1
ATOM 658 C CA . THR A 1 89 ? 4.522 10.677 -8.911 1.00 96.25 89 THR A CA 1
ATOM 659 C C . THR A 1 89 ? 3.461 9.823 -9.600 1.00 96.25 89 THR A C 1
ATOM 661 O O . THR A 1 89 ? 2.594 10.339 -10.307 1.00 96.25 89 THR A O 1
ATOM 664 N N . ALA A 1 90 ? 3.515 8.505 -9.411 1.00 96.94 90 ALA A N 1
ATOM 665 C CA . ALA A 1 90 ? 2.395 7.626 -9.731 1.00 96.94 90 ALA A CA 1
ATOM 666 C C . ALA A 1 90 ? 1.447 7.546 -8.533 1.00 96.94 90 ALA A C 1
ATOM 668 O O . ALA A 1 90 ? 1.868 7.186 -7.436 1.00 96.94 90 ALA A O 1
ATOM 669 N N . GLU A 1 91 ? 0.168 7.836 -8.756 1.00 97.12 91 GLU A N 1
ATOM 670 C CA . GLU A 1 91 ? -0.874 7.742 -7.735 1.00 97.12 91 GLU A CA 1
ATOM 671 C C . GLU A 1 91 ? -1.767 6.527 -7.997 1.00 97.12 91 GLU A C 1
ATOM 673 O O . GLU A 1 91 ? -2.383 6.398 -9.056 1.00 97.12 91 GLU A O 1
ATOM 678 N N . LEU A 1 92 ? -1.848 5.629 -7.019 1.00 98.12 92 LEU A N 1
ATOM 679 C CA . LEU A 1 92 ? -2.677 4.430 -7.061 1.00 98.12 92 LEU A CA 1
ATOM 680 C C . LEU A 1 92 ? -3.710 4.510 -5.943 1.00 98.12 92 LEU A C 1
ATOM 682 O O . LEU A 1 92 ? -3.361 4.793 -4.796 1.00 98.12 92 LEU A O 1
ATOM 686 N N . ARG A 1 93 ? -4.981 4.246 -6.255 1.00 98.12 93 ARG A N 1
ATOM 687 C CA . ARG A 1 93 ? -6.071 4.352 -5.280 1.00 98.12 93 ARG A CA 1
ATOM 688 C C . ARG A 1 93 ? -7.051 3.187 -5.366 1.00 98.12 93 ARG A C 1
ATOM 690 O O . ARG A 1 93 ? -7.438 2.771 -6.457 1.00 98.12 93 ARG A O 1
ATOM 697 N N . TRP A 1 94 ? -7.484 2.729 -4.196 1.00 98.50 94 TRP A N 1
ATOM 698 C CA . TRP A 1 94 ? -8.474 1.675 -3.973 1.00 98.50 94 TRP A CA 1
ATOM 699 C C . TRP A 1 94 ? -9.522 2.175 -2.971 1.00 98.50 94 TRP A C 1
ATOM 701 O O . TRP A 1 94 ? -9.243 2.217 -1.768 1.00 98.50 94 TRP A O 1
ATOM 711 N N . PRO A 1 95 ? -10.682 2.661 -3.445 1.00 98.31 95 PRO A N 1
ATOM 712 C CA . PRO A 1 95 ? -11.740 3.167 -2.581 1.00 98.31 95 PRO A CA 1
ATOM 713 C C . PRO A 1 95 ? -12.676 2.051 -2.095 1.00 98.31 95 PRO A C 1
ATOM 715 O O . PRO A 1 95 ? -12.864 1.036 -2.768 1.00 98.31 95 PRO A O 1
ATOM 718 N N . ASP A 1 96 ? -13.317 2.302 -0.952 1.00 97.81 96 ASP A N 1
ATOM 719 C CA . ASP A 1 96 ? -14.434 1.518 -0.408 1.00 97.81 96 ASP A CA 1
ATOM 720 C C . ASP A 1 96 ? -14.160 0.012 -0.229 1.00 97.81 96 ASP A C 1
ATOM 722 O O . ASP A 1 96 ? -15.047 -0.835 -0.378 1.00 97.81 96 ASP A O 1
ATOM 726 N N . ILE A 1 97 ? -12.927 -0.340 0.143 1.00 98.56 97 ILE A N 1
ATOM 727 C CA . ILE A 1 97 ? -12.516 -1.722 0.375 1.00 98.56 97 ILE A CA 1
ATOM 728 C C . ILE A 1 97 ? -13.266 -2.283 1.588 1.00 98.56 97 ILE A C 1
ATOM 730 O O . ILE A 1 97 ? -13.247 -1.720 2.689 1.00 98.56 97 ILE A O 1
ATOM 734 N N . SER A 1 98 ? -13.915 -3.429 1.386 1.00 98.00 98 SER A N 1
ATOM 735 C CA . SER A 1 98 ? -14.552 -4.184 2.464 1.00 98.00 98 SER A CA 1
ATOM 736 C C . SER A 1 98 ? -13.511 -4.890 3.328 1.00 98.00 98 SER A C 1
ATOM 738 O O . SER A 1 98 ? -12.549 -5.455 2.811 1.00 98.00 98 SER A O 1
ATOM 740 N N . LEU A 1 99 ? -13.739 -4.893 4.642 1.00 98.12 99 LEU A N 1
ATOM 741 C CA . LEU A 1 99 ? -12.876 -5.573 5.602 1.00 98.12 99 LEU A CA 1
ATOM 742 C C . LEU A 1 99 ? -13.473 -6.913 6.032 1.00 98.12 99 LEU A C 1
ATOM 744 O O . LEU A 1 99 ? -14.670 -7.004 6.307 1.00 98.12 99 LEU A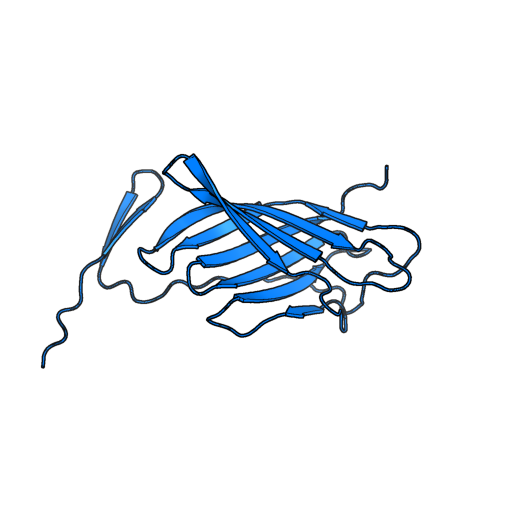 O 1
ATOM 748 N N . SER A 1 100 ? -12.630 -7.933 6.168 1.00 97.25 100 SER A N 1
ATOM 749 C CA . SER A 1 100 ? -13.016 -9.246 6.691 1.00 97.25 100 SER A CA 1
ATOM 750 C C . SER A 1 100 ? -11.901 -9.813 7.563 1.00 97.25 100 SER A C 1
ATOM 752 O O . SER A 1 100 ? -10.804 -10.068 7.070 1.00 97.25 100 SER A O 1
ATOM 754 N N . ASN A 1 101 ? -12.179 -10.033 8.852 1.00 96.12 101 ASN A N 1
ATOM 755 C CA . ASN A 1 101 ? -11.240 -10.606 9.829 1.00 96.12 101 ASN A CA 1
ATOM 756 C C . ASN A 1 101 ? -9.859 -9.918 9.815 1.00 96.12 101 ASN A C 1
ATOM 758 O O . ASN A 1 101 ? -8.810 -10.556 9.683 1.00 96.12 101 ASN A O 1
ATOM 762 N N . GLY A 1 102 ? -9.863 -8.584 9.846 1.00 96.38 102 GLY A N 1
ATOM 763 C CA . GLY A 1 102 ? -8.652 -7.762 9.817 1.00 96.38 102 GLY A CA 1
ATOM 764 C C . GLY A 1 102 ? -7.920 -7.759 8.477 1.00 96.38 102 GLY A C 1
ATOM 765 O O . GLY A 1 102 ? -6.816 -7.231 8.398 1.00 96.38 102 GLY A O 1
ATOM 766 N N . SER A 1 103 ? -8.511 -8.336 7.431 1.00 97.81 103 SER A N 1
ATOM 767 C CA . SER A 1 103 ? -7.967 -8.348 6.073 1.00 97.81 103 SER A CA 1
ATOM 768 C C . SER A 1 103 ? -8.727 -7.387 5.174 1.00 97.81 103 SER A C 1
ATOM 770 O O . SER A 1 103 ? -9.930 -7.181 5.344 1.00 97.81 103 SER A O 1
ATOM 772 N N . PHE A 1 104 ? -8.034 -6.855 4.176 1.00 98.19 104 PHE A N 1
ATOM 773 C CA . PHE A 1 104 ? -8.614 -6.072 3.094 1.00 98.19 104 PHE A CA 1
ATOM 774 C C . PHE A 1 104 ? -8.040 -6.539 1.760 1.00 98.19 104 PHE A C 1
ATOM 776 O O . PHE A 1 104 ? -6.867 -6.900 1.665 1.00 98.19 104 PHE A O 1
ATOM 783 N N . SER A 1 105 ? -8.882 -6.564 0.730 1.00 97.81 105 SER A N 1
ATOM 784 C CA . SER A 1 105 ? -8.488 -6.935 -0.627 1.00 97.81 105 SER A CA 1
ATOM 785 C C . SER A 1 105 ? -9.444 -6.304 -1.632 1.00 97.81 105 SER A C 1
ATOM 787 O O . SER A 1 105 ? -10.654 -6.275 -1.397 1.00 97.81 105 SER A O 1
ATOM 789 N N . GLN A 1 106 ? -8.917 -5.803 -2.745 1.00 98.00 106 GLN A N 1
ATOM 790 C CA . GLN A 1 106 ? -9.712 -5.280 -3.856 1.00 98.00 106 GLN A CA 1
ATOM 791 C C . GLN A 1 106 ? -8.954 -5.453 -5.170 1.00 98.00 106 GLN A C 1
ATOM 793 O O . GLN A 1 106 ? -7.749 -5.224 -5.218 1.00 98.00 106 GLN A O 1
ATOM 798 N N . GLY A 1 107 ? -9.671 -5.811 -6.236 1.00 95.81 107 GLY A N 1
ATOM 799 C CA . GLY A 1 107 ? -9.103 -6.036 -7.567 1.00 95.81 107 GLY A CA 1
ATOM 800 C C . GLY A 1 107 ? -8.626 -7.474 -7.794 1.00 95.81 107 GLY A C 1
ATOM 801 O O . GLY A 1 107 ? -8.865 -8.353 -6.967 1.00 95.81 107 GLY A O 1
ATOM 802 N N . SER A 1 108 ? -7.969 -7.699 -8.934 1.00 90.44 108 SER A N 1
ATOM 803 C CA . SER A 1 108 ? -7.431 -8.999 -9.362 1.00 90.44 108 SER A CA 1
ATOM 804 C C . SER A 1 108 ? -5.936 -8.896 -9.637 1.00 90.44 108 SER A C 1
ATOM 806 O O . SER A 1 108 ? -5.476 -7.887 -10.176 1.00 90.44 108 SER A O 1
ATOM 808 N N . ALA A 1 109 ? -5.174 -9.916 -9.232 1.00 74.25 109 ALA A N 1
ATOM 809 C CA . ALA A 1 109 ? -3.721 -9.932 -9.383 1.00 74.25 109 ALA A CA 1
ATOM 810 C C . ALA A 1 109 ? -3.317 -9.757 -10.858 1.00 74.25 109 ALA A C 1
ATOM 812 O O . ALA A 1 109 ? -3.836 -10.461 -11.720 1.00 74.25 109 ALA A O 1
ATOM 813 N N . GLY A 1 110 ? -2.387 -8.836 -11.128 1.00 70.94 110 GLY A N 1
ATOM 814 C CA . GLY A 1 110 ? -1.956 -8.469 -12.483 1.00 70.94 110 GLY A CA 1
ATOM 815 C C . GLY A 1 110 ? -2.673 -7.254 -13.083 1.00 70.94 110 GLY A C 1
ATOM 816 O O . GLY A 1 110 ? -2.163 -6.692 -14.047 1.00 70.94 110 GLY A O 1
ATOM 817 N N . ASP A 1 111 ? -3.787 -6.804 -12.490 1.00 86.38 111 ASP A N 1
ATOM 818 C CA . ASP A 1 111 ? -4.559 -5.654 -12.984 1.00 86.38 111 ASP A CA 1
ATOM 819 C C . ASP A 1 111 ? -4.409 -4.416 -12.093 1.00 86.38 111 ASP A C 1
ATOM 821 O O . ASP A 1 111 ? -3.645 -3.507 -12.401 1.00 86.38 111 ASP A O 1
ATOM 825 N N . HIS A 1 112 ? -5.169 -4.361 -10.997 1.00 94.44 112 HIS A N 1
ATOM 826 C CA . HIS A 1 112 ? -5.185 -3.266 -10.019 1.00 94.44 112 HIS A CA 1
ATOM 827 C C . HIS A 1 112 ? -5.551 -3.838 -8.650 1.00 94.44 112 HIS A C 1
ATOM 829 O O . HIS A 1 112 ? -6.613 -3.560 -8.089 1.00 94.44 112 HIS A O 1
ATOM 835 N N . HIS A 1 113 ? -4.703 -4.738 -8.157 1.00 97.62 113 HIS A N 1
ATOM 836 C CA . HIS A 1 113 ? -4.894 -5.484 -6.918 1.00 97.62 113 HIS A CA 1
ATOM 837 C C . HIS A 1 113 ? -4.195 -4.815 -5.747 1.00 97.62 113 HIS A C 1
ATOM 839 O O . HIS A 1 113 ? -3.039 -4.412 -5.846 1.00 97.62 113 HIS A O 1
ATOM 845 N N . ILE A 1 114 ? -4.873 -4.795 -4.612 1.00 98.38 114 ILE A N 1
ATOM 846 C CA . ILE A 1 114 ? -4.265 -4.577 -3.307 1.00 98.38 114 ILE A CA 1
ATOM 847 C C . ILE A 1 114 ? -4.736 -5.677 -2.372 1.00 98.38 114 ILE A C 1
ATOM 849 O O . ILE A 1 114 ? -5.904 -6.069 -2.411 1.00 98.38 114 ILE A O 1
ATOM 853 N N . HIS A 1 115 ? -3.847 -6.150 -1.508 1.00 97.69 115 HIS A N 1
ATOM 854 C CA . HIS A 1 115 ? -4.243 -6.930 -0.352 1.00 97.69 115 HIS A CA 1
ATOM 855 C C . HIS A 1 115 ? -3.335 -6.650 0.836 1.00 97.69 115 HIS A C 1
ATOM 857 O O . HIS A 1 115 ? -2.143 -6.387 0.690 1.00 97.69 115 HIS A O 1
ATOM 863 N N . GLY A 1 116 ? -3.896 -6.742 2.029 1.00 98.00 116 GLY A N 1
ATOM 864 C CA . GLY A 1 116 ? -3.144 -6.539 3.252 1.00 98.00 116 GLY A CA 1
ATOM 865 C C . GL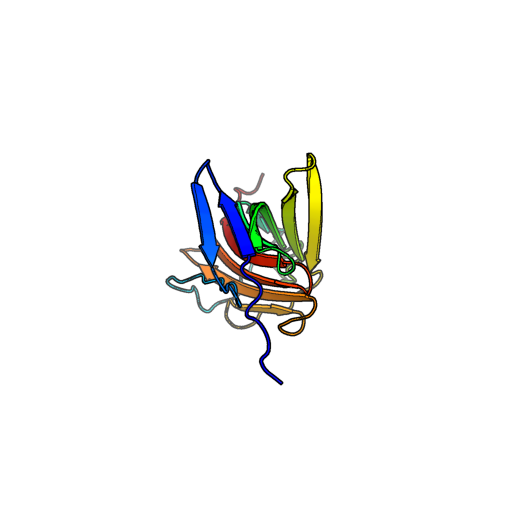Y A 1 116 ? -3.965 -6.863 4.480 1.00 98.00 116 GLY A C 1
ATOM 866 O O . GLY A 1 116 ? -5.116 -7.311 4.392 1.00 98.00 116 GLY A O 1
ATOM 867 N N . ARG A 1 117 ? -3.341 -6.662 5.637 1.00 98.38 117 ARG A N 1
ATOM 868 C CA . ARG A 1 117 ? -3.953 -6.913 6.937 1.00 98.38 117 ARG A CA 1
ATOM 869 C C . ARG A 1 117 ? -3.605 -5.812 7.926 1.00 98.38 117 ARG A C 1
ATOM 871 O O . ARG A 1 117 ? -2.679 -5.027 7.722 1.00 98.38 117 ARG A O 1
ATOM 878 N N . PHE A 1 118 ? -4.397 -5.749 8.987 1.00 98.12 118 PHE A N 1
ATOM 879 C CA . PHE A 1 118 ? -4.098 -4.951 10.165 1.00 98.12 118 PHE A CA 1
ATOM 880 C C . PHE A 1 118 ? -3.277 -5.763 11.172 1.00 98.12 118 PHE A C 1
ATOM 882 O O . PHE A 1 118 ? -3.459 -6.976 11.328 1.00 98.12 118 PHE A O 1
ATOM 889 N N . HIS A 1 119 ? -2.381 -5.059 11.855 1.00 97.00 119 HIS A N 1
ATOM 890 C CA . HIS A 1 119 ? -1.351 -5.592 12.736 1.00 97.00 119 HIS A CA 1
ATOM 891 C C . HIS A 1 119 ? -1.248 -4.749 14.011 1.00 97.00 119 HIS A C 1
ATOM 893 O O . HIS A 1 119 ? -1.741 -3.616 14.069 1.00 97.00 119 HIS A O 1
ATOM 899 N N . GLY A 1 120 ? -0.586 -5.315 15.020 1.00 93.94 120 GLY A N 1
ATOM 900 C CA . GLY A 1 120 ? -0.314 -4.647 16.288 1.00 93.94 120 GLY A CA 1
ATOM 901 C C . GLY A 1 120 ? -1.553 -4.431 17.162 1.00 93.94 120 GLY A C 1
ATOM 902 O O . GLY A 1 120 ? -2.699 -4.561 16.731 1.00 93.94 120 GLY A O 1
ATOM 903 N N . GLN A 1 121 ? -1.322 -4.098 18.431 1.00 91.75 121 GLN A N 1
ATOM 904 C CA . GLN A 1 121 ? -2.406 -3.787 19.362 1.00 91.75 121 GLN A CA 1
ATOM 905 C C . GLN A 1 121 ? -3.259 -2.620 18.833 1.00 91.75 121 GLN A C 1
ATOM 907 O O . GLN A 1 121 ? -2.719 -1.636 18.328 1.00 91.75 121 GLN A O 1
ATOM 912 N N . ASP A 1 122 ? -4.586 -2.743 18.938 1.00 92.62 122 ASP A N 1
ATOM 913 C CA . ASP A 1 122 ? -5.564 -1.734 18.496 1.00 92.62 122 ASP A CA 1
ATOM 914 C C . ASP A 1 122 ? -5.406 -1.306 17.026 1.00 92.62 122 ASP A C 1
ATOM 916 O O . ASP A 1 122 ? -5.668 -0.152 16.650 1.00 92.62 122 ASP A O 1
ATOM 920 N N . HIS A 1 123 ? -4.960 -2.255 16.193 1.00 96.88 123 HIS A N 1
ATOM 921 C CA . HIS A 1 123 ? -4.714 -2.053 14.767 1.00 96.88 123 HIS A CA 1
ATOM 922 C C . HIS A 1 123 ? -3.732 -0.898 14.547 1.00 96.88 123 HIS A C 1
ATOM 924 O O . HIS A 1 123 ? -3.957 -0.037 13.696 1.00 96.88 123 HIS A O 1
ATOM 930 N N . SER A 1 124 ? -2.671 -0.824 15.354 1.00 96.56 124 SER A N 1
ATOM 931 C CA . SER A 1 124 ? -1.669 0.244 15.280 1.00 96.56 124 SER A CA 1
ATOM 932 C C . SER A 1 124 ? -0.897 0.253 13.959 1.00 96.56 124 SER A C 1
ATOM 934 O O . SER A 1 124 ? -0.311 1.276 13.602 1.00 96.56 124 SER A O 1
ATOM 936 N N . GLU A 1 125 ? -0.938 -0.839 13.199 1.00 98.00 125 GLU A N 1
ATOM 937 C CA . GLU A 1 125 ? -0.210 -1.025 11.949 1.00 98.00 125 GLU A CA 1
ATOM 938 C C . GLU A 1 125 ? -1.101 -1.643 10.860 1.00 98.00 125 GLU A C 1
ATOM 940 O O . GLU A 1 125 ? -2.078 -2.342 11.137 1.00 98.00 125 GLU A O 1
ATOM 945 N N . ALA A 1 126 ? -0.777 -1.363 9.597 1.00 98.19 126 ALA A N 1
ATOM 946 C CA . ALA A 1 126 ? -1.423 -1.962 8.433 1.00 98.19 126 ALA A CA 1
ATOM 947 C C . ALA A 1 126 ? -0.408 -2.123 7.300 1.00 98.19 126 ALA A C 1
ATOM 949 O O . ALA A 1 126 ? 0.176 -1.133 6.849 1.00 98.19 126 ALA A O 1
ATOM 950 N N . TRP A 1 127 ? -0.202 -3.357 6.845 1.00 97.81 127 TRP A N 1
ATOM 951 C CA . TRP A 1 127 ? 0.815 -3.713 5.856 1.00 97.81 127 TRP A CA 1
ATOM 952 C C . TRP A 1 127 ? 0.221 -4.629 4.790 1.00 97.81 127 TRP A C 1
ATOM 954 O O . TRP A 1 127 ? -0.807 -5.281 5.002 1.00 97.81 127 TRP A O 1
ATOM 964 N N . GLY A 1 128 ? 0.859 -4.689 3.629 1.00 98.12 128 GLY A N 1
ATOM 965 C CA . GLY A 1 128 ? 0.376 -5.517 2.537 1.00 98.12 128 GLY A CA 1
ATOM 966 C C . GLY A 1 128 ? 1.189 -5.349 1.272 1.00 98.12 128 GLY A C 1
ATOM 967 O O . GLY A 1 128 ? 2.278 -4.776 1.280 1.00 98.12 128 GLY A O 1
ATOM 968 N N . ILE A 1 129 ? 0.630 -5.848 0.178 1.00 98.06 129 ILE A N 1
ATOM 969 C CA . ILE A 1 129 ? 1.197 -5.687 -1.153 1.00 98.06 129 ILE A CA 1
ATOM 970 C C . ILE A 1 129 ? 0.148 -5.152 -2.119 1.00 98.06 129 ILE A C 1
ATOM 972 O O . ILE A 1 129 ? -1.062 -5.260 -1.905 1.00 98.06 129 ILE A O 1
ATOM 976 N N . PHE A 1 130 ? 0.632 -4.597 -3.216 1.00 97.50 130 PHE A N 1
ATOM 977 C CA . PHE A 1 130 ? -0.178 -4.199 -4.348 1.00 97.50 130 PHE A CA 1
ATOM 978 C C . PHE A 1 130 ? 0.474 -4.676 -5.638 1.00 97.50 130 PHE A C 1
ATOM 980 O O . PHE A 1 130 ? 1.693 -4.834 -5.732 1.00 97.50 130 PHE A O 1
ATOM 987 N N . HIS A 1 131 ? -0.363 -4.915 -6.635 1.00 95.69 131 HIS A N 1
ATOM 988 C CA . HIS A 1 131 ? 0.056 -5.338 -7.954 1.00 95.69 131 HIS A CA 1
ATOM 989 C C . HIS A 1 131 ? -0.872 -4.713 -8.986 1.00 95.69 131 HIS A C 1
ATOM 991 O O . HIS A 1 131 ? -2.064 -5.019 -9.036 1.00 95.69 131 HIS A O 1
ATOM 997 N N . THR A 1 132 ? -0.308 -3.840 -9.806 1.00 94.38 132 THR A N 1
ATOM 998 C CA . THR A 1 132 ? -0.933 -3.303 -11.003 1.00 94.38 132 THR A CA 1
ATOM 999 C C . THR A 1 132 ? -0.218 -3.798 -12.254 1.00 94.38 132 THR A C 1
ATOM 1001 O O . THR A 1 132 ? 0.879 -4.349 -12.179 1.00 94.38 132 THR A O 1
ATOM 1004 N N . ASN A 1 133 ? -0.788 -3.533 -13.424 1.00 92.00 133 ASN A N 1
ATOM 1005 C CA . ASN A 1 133 ? -0.104 -3.772 -14.693 1.00 92.00 133 ASN A CA 1
ATOM 1006 C C . ASN A 1 133 ? 1.255 -3.049 -14.814 1.00 92.00 133 ASN A C 1
ATOM 1008 O O . ASN A 1 133 ? 2.102 -3.496 -15.583 1.00 92.00 133 ASN A O 1
ATOM 1012 N N . ALA A 1 134 ? 1.457 -1.945 -14.086 1.00 93.31 134 ALA A N 1
ATOM 1013 C CA . ALA A 1 134 ? 2.650 -1.103 -14.149 1.00 93.31 134 ALA A CA 1
ATOM 1014 C C . ALA A 1 134 ? 3.590 -1.267 -12.946 1.00 93.31 134 ALA A C 1
ATOM 1016 O O . ALA A 1 134 ? 4.783 -1.005 -13.076 1.00 93.31 134 ALA A O 1
ATOM 1017 N N . TYR A 1 135 ? 3.079 -1.677 -11.782 1.00 95.06 135 TYR A N 1
ATOM 1018 C CA . TYR A 1 135 ? 3.842 -1.685 -10.534 1.00 95.06 135 TYR A CA 1
ATOM 1019 C C . TYR A 1 135 ? 3.514 -2.899 -9.676 1.00 95.06 135 TYR A C 1
ATOM 1021 O O . TYR A 1 135 ? 2.354 -3.264 -9.517 1.00 95.06 135 TYR A O 1
ATOM 1029 N N . MET A 1 136 ? 4.518 -3.465 -9.022 1.00 95.81 136 MET A N 1
ATOM 1030 C CA . MET A 1 136 ? 4.319 -4.432 -7.947 1.00 95.81 136 MET A CA 1
ATOM 1031 C C . MET A 1 136 ? 5.150 -4.025 -6.746 1.00 95.81 136 MET A C 1
ATOM 1033 O O . MET A 1 136 ? 6.341 -3.755 -6.881 1.00 95.81 136 MET A O 1
ATOM 1037 N N . GLY A 1 137 ? 4.528 -3.984 -5.573 1.00 97.00 137 GLY A N 1
ATOM 1038 C CA . GLY A 1 137 ? 5.181 -3.457 -4.389 1.00 97.00 137 GLY A CA 1
ATOM 1039 C C . GLY A 1 137 ? 4.558 -3.900 -3.081 1.00 97.00 137 GLY A C 1
ATOM 1040 O O . GLY A 1 137 ? 3.488 -4.505 -3.044 1.00 97.00 137 GLY A O 1
ATOM 1041 N N . ALA A 1 138 ? 5.263 -3.592 -2.003 1.00 98.44 138 ALA A N 1
ATOM 1042 C CA . ALA A 1 138 ? 4.822 -3.766 -0.633 1.00 98.44 138 ALA A CA 1
ATOM 1043 C C . ALA A 1 138 ? 4.660 -2.397 0.030 1.00 98.44 138 ALA A C 1
ATOM 1045 O O . ALA A 1 138 ? 5.283 -1.411 -0.365 1.00 98.44 138 ALA A O 1
ATOM 1046 N N . PHE A 1 139 ? 3.822 -2.329 1.054 1.00 98.62 139 PHE A N 1
ATOM 1047 C CA . PHE A 1 139 ? 3.667 -1.128 1.859 1.00 98.62 139 PHE A CA 1
ATOM 1048 C C . PHE A 1 139 ? 3.557 -1.470 3.333 1.00 98.62 139 PHE A C 1
ATOM 1050 O O . PHE A 1 139 ? 3.098 -2.551 3.715 1.00 98.62 139 PHE A O 1
ATOM 1057 N N . GLY A 1 140 ? 3.905 -0.488 4.159 1.00 98.31 140 GLY A N 1
ATOM 1058 C CA . GLY A 1 140 ? 3.578 -0.537 5.564 1.00 98.31 140 GLY A CA 1
ATOM 1059 C C . GLY A 1 140 ? 3.313 0.828 6.177 1.00 98.31 140 GLY A C 1
ATOM 1060 O O . GLY A 1 140 ? 4.026 1.794 5.916 1.00 98.31 140 GLY A O 1
ATOM 1061 N N . ALA A 1 141 ? 2.269 0.905 7.001 1.00 98.50 141 ALA A N 1
ATOM 1062 C CA . ALA A 1 141 ? 1.789 2.140 7.593 1.00 98.50 141 ALA A CA 1
ATOM 1063 C C . ALA A 1 141 ? 1.482 1.991 9.088 1.00 98.50 141 ALA A C 1
ATOM 1065 O O . ALA A 1 141 ? 1.059 0.930 9.549 1.00 98.50 141 ALA A O 1
ATOM 1066 N N . LYS A 1 142 ? 1.663 3.086 9.835 1.00 98.31 142 LYS A N 1
ATOM 1067 C CA . LYS A 1 142 ? 1.310 3.209 11.255 1.00 98.31 142 LYS A CA 1
ATOM 1068 C C . LYS A 1 142 ? 0.104 4.106 11.444 1.00 98.31 142 LYS A C 1
ATOM 1070 O O . LYS A 1 142 ? -0.007 5.157 10.803 1.00 98.31 142 LYS A O 1
ATOM 1075 N N . ARG A 1 143 ? -0.778 3.708 12.356 1.00 97.75 143 ARG A N 1
ATOM 1076 C CA . ARG A 1 143 ? -1.954 4.472 12.753 1.00 97.75 143 ARG A CA 1
ATOM 1077 C C . ARG A 1 143 ? -1.506 5.808 13.325 1.00 97.75 143 ARG A C 1
ATOM 1079 O O . ARG A 1 143 ? -0.605 5.874 14.157 1.00 97.75 143 ARG A O 1
ATOM 1086 N N . GLN A 1 144 ? -2.114 6.874 12.838 1.00 97.50 144 GLN A N 1
ATOM 1087 C CA . GLN A 1 144 ? -1.851 8.221 13.311 1.00 97.50 144 GLN A CA 1
ATOM 1088 C C . GLN A 1 144 ? -2.677 8.486 14.578 1.00 97.50 144 GLN A C 1
ATOM 1090 O O . GLN A 1 144 ? -3.805 7.988 14.673 1.00 97.50 144 GLN A O 1
ATOM 1095 N N . PRO A 1 145 ? -2.155 9.267 15.539 1.00 88.56 145 PRO A N 1
ATOM 1096 C CA . PRO A 1 145 ? -2.955 9.757 16.655 1.00 88.56 145 PRO A CA 1
ATOM 1097 C C . PRO A 1 145 ? -4.197 10.499 16.146 1.00 88.56 145 PRO A C 1
ATOM 1099 O O . PRO A 1 145 ? -4.112 11.242 15.165 1.00 88.56 145 PRO A O 1
ATOM 1102 N N . GLN A 1 146 ? -5.340 10.303 16.806 1.00 71.56 146 GLN A N 1
ATOM 1103 C CA . GLN A 1 146 ? -6.506 11.161 16.591 1.00 71.56 146 GLN A CA 1
ATOM 1104 C C . GLN A 1 146 ? -6.139 12.587 17.022 1.00 71.56 146 GLN A C 1
ATOM 1106 O O . GLN A 1 146 ? -5.614 12.778 18.121 1.00 71.56 146 GLN A O 1
ATOM 1111 N N . GLN A 1 147 ? -6.357 13.548 16.124 1.00 54.09 147 GLN A N 1
ATOM 1112 C CA . GLN A 1 147 ? -6.262 14.978 16.421 1.00 54.09 147 GLN A CA 1
ATOM 1113 C C . GLN A 1 147 ? -7.574 15.481 17.013 1.00 54.09 147 GLN A C 1
ATOM 1115 O O . GLN A 1 147 ? -8.635 14.980 16.573 1.00 54.09 147 GLN A O 1
#

InterPro domains:
  IPR011250 Outer membrane protein/outer membrane enzyme PagP, beta-barrel [SSF56925] (23-143)

pLDDT: mean 91.13, std 11.32, range [39.53, 98.75]

Secondary structure (DSSP, 8-state):
-------EEEEETTEEEEE------------B--S---SSS-EEEEEEEEEEETTT--EEEEEEEEEES-TTS-EEEEEEEEE-TTS-EEEEEEEEEEEETTEEEES-TTTEEEEEEEESGGG-EEEEEEEESSEEEEEEEEEPPP-

Radius of gyration: 17.06 Å; chains: 1; bounding box: 44×35×52 Å